Protein AF-A0A2N0R1B0-F1 (afdb_monomer_lite)

Sequence (173 aa):
MTTSQSSTPEKHILVKSVWSSRWQTMLAETFRELGYLPLRNLCISLGITSRKFCNAMGVLGAFFISSLLHEYYIIGMFNMITGEHLFFFMSHGLIMIVWELVFTSEREDKMKKPEKEGYDFRKHAAVFLKWLLMLAIYMLILPAFTEPLMRRIDLWIIPSLFTDVGNIYKNLV

pLDDT: mean 75.09, std 15.2, range [34.69, 93.31]

Secondary structure (DSSP, 8-state):
---------HHHHHHHHIIIIIHHHHHHHHHIIIIIHHHHHHHHHTT---HHHHHHHHHHHHHHHHHHHHHHHHHHHHS----HHHHHHHHHHHHHHHHHHHHHHHHHHHHTSPPPSS--HHHHHHHHHHHHHHHHHHHHHHHHHHHHHHTTTTTT----TT--HHHHHHT--

Foldseek 3Di:
DDDDPPPDDDPVCPPCCCVPPPVVVVLVVVLLVQFQVVQLVVCVVVVNPDPLVSNLSSLLRSLQVVLVVVQVVLCVQPVDRDCLSVVLSNVVSVVVSVVCVVVVVVVVVVVVDPDDPDDDPVVVVVVVVVVVVVVVVVVVSVCSSCVSVVVPVVSVPPCDVPNPVVVVVVVVD

Organism: NCBI:txid588596

Radius of gyration: 24.32 Å; chains: 1; bounding box: 73×48×64 Å

Structure (mmCIF, N/CA/C/O backbone):
data_AF-A0A2N0R1B0-F1
#
_entry.id   AF-A0A2N0R1B0-F1
#
loop_
_atom_site.group_PDB
_atom_site.id
_atom_site.type_symbol
_atom_site.label_atom_id
_atom_site.label_alt_id
_atom_site.label_comp_id
_atom_site.label_asym_id
_atom_site.label_entity_id
_atom_site.label_seq_id
_atom_site.pdbx_PDB_ins_code
_atom_site.Cartn_x
_atom_site.Cartn_y
_atom_site.Cartn_z
_atom_site.occupancy
_atom_site.B_iso_or_equiv
_atom_site.auth_seq_id
_atom_site.auth_comp_id
_atom_site.auth_asym_id
_atom_site.auth_atom_id
_atom_site.pdbx_PDB_model_num
ATOM 1 N N . MET A 1 1 ? 49.603 -20.157 28.770 1.00 34.97 1 MET A N 1
ATOM 2 C CA . MET A 1 1 ? 48.390 -20.898 29.187 1.00 34.97 1 MET A CA 1
ATOM 3 C C . MET A 1 1 ? 47.425 -19.866 29.744 1.00 34.97 1 MET A C 1
ATOM 5 O O . MET A 1 1 ? 47.828 -19.181 30.664 1.00 34.97 1 MET A O 1
ATOM 9 N N . THR A 1 2 ? 46.236 -19.584 29.225 1.00 34.69 2 THR A N 1
ATOM 10 C CA . THR A 1 2 ? 45.412 -20.180 28.165 1.00 34.69 2 THR A CA 1
ATOM 11 C C . THR A 1 2 ? 44.385 -19.112 27.769 1.00 34.69 2 THR A C 1
ATOM 13 O O . THR A 1 2 ? 43.749 -18.522 28.633 1.00 34.69 2 THR A O 1
ATOM 16 N N . THR A 1 3 ? 44.300 -18.851 26.466 1.00 41.44 3 THR A N 1
ATOM 17 C CA . THR A 1 3 ? 43.136 -18.410 25.675 1.00 41.44 3 THR A CA 1
ATOM 18 C C . THR A 1 3 ? 41.853 -18.002 26.421 1.00 41.44 3 THR A C 1
ATOM 20 O O . THR A 1 3 ? 41.137 -18.868 26.921 1.00 41.44 3 THR A O 1
ATOM 23 N N . SER A 1 4 ? 41.460 -16.726 26.327 1.00 35.66 4 SER A N 1
ATOM 24 C CA . SER A 1 4 ? 40.036 -16.372 26.280 1.00 35.66 4 SER A CA 1
ATOM 25 C C . SER A 1 4 ? 39.628 -16.211 24.814 1.00 35.66 4 SER A C 1
ATOM 27 O O . SER A 1 4 ? 40.018 -15.281 24.110 1.00 35.66 4 SER A O 1
ATOM 29 N N . GLN A 1 5 ? 38.886 -17.201 24.321 1.00 47.25 5 GLN A N 1
ATOM 30 C CA . GLN A 1 5 ? 38.135 -17.091 23.079 1.00 47.25 5 GLN A CA 1
ATOM 31 C C . GLN A 1 5 ? 37.063 -16.011 23.271 1.00 47.25 5 GLN A C 1
ATOM 33 O O . GLN A 1 5 ? 36.065 -16.232 23.950 1.00 47.25 5 GLN A O 1
ATOM 38 N N . SER A 1 6 ? 37.269 -14.838 22.676 1.00 35.22 6 SER A N 1
ATOM 39 C CA . SER A 1 6 ? 36.197 -13.874 22.433 1.00 35.22 6 SER A CA 1
ATOM 40 C C . SER A 1 6 ? 35.523 -14.272 21.122 1.00 35.22 6 SER A C 1
ATOM 42 O O . SER A 1 6 ? 35.964 -13.935 20.023 1.00 35.22 6 SER A O 1
ATOM 44 N N . SER A 1 7 ? 34.497 -15.110 21.250 1.00 45.94 7 SER A N 1
ATOM 45 C CA . SER A 1 7 ? 33.619 -15.523 20.162 1.00 45.94 7 SER A CA 1
ATOM 46 C C . SER A 1 7 ? 32.763 -14.335 19.717 1.00 45.94 7 SER A C 1
ATOM 48 O O . SER A 1 7 ? 31.812 -13.963 20.396 1.00 45.94 7 SER A O 1
ATOM 50 N N . THR A 1 8 ? 33.125 -13.757 18.575 1.00 51.91 8 THR A N 1
ATOM 51 C CA . THR A 1 8 ? 32.407 -12.756 17.764 1.00 51.91 8 THR A CA 1
ATOM 52 C C . THR A 1 8 ? 30.879 -12.629 17.981 1.00 51.91 8 THR A C 1
ATOM 54 O O . THR A 1 8 ? 30.128 -13.459 17.461 1.00 51.91 8 THR A O 1
ATOM 57 N N . PRO A 1 9 ? 30.426 -11.515 18.612 1.00 49.47 9 PRO A N 1
ATOM 58 C CA . PRO A 1 9 ? 29.058 -11.006 18.697 1.00 49.47 9 PRO A CA 1
ATOM 59 C C . PRO A 1 9 ? 28.236 -10.748 17.450 1.00 49.47 9 PRO A C 1
ATOM 61 O O . PRO A 1 9 ? 27.017 -10.885 17.400 1.00 49.47 9 PRO A O 1
ATOM 64 N N . GLU A 1 10 ? 28.921 -10.121 16.496 1.00 52.28 10 GLU A N 1
ATOM 65 C CA . GLU A 1 10 ? 28.309 -8.974 15.816 1.00 52.28 10 GLU A CA 1
ATOM 66 C C . GLU A 1 10 ? 27.512 -9.362 14.572 1.00 52.28 10 GLU A C 1
ATOM 68 O O . GLU A 1 10 ? 26.546 -8.696 14.201 1.00 52.28 10 GLU A O 1
ATOM 73 N N . LYS A 1 11 ? 27.858 -10.489 13.944 1.00 48.16 11 LYS A N 1
ATOM 74 C CA . LYS A 1 11 ? 27.264 -10.880 12.659 1.00 48.16 11 LYS A CA 1
ATOM 75 C C . LYS A 1 11 ? 25.831 -11.408 12.787 1.00 48.16 11 LYS A C 1
ATOM 77 O O . LYS A 1 11 ? 25.029 -11.212 11.878 1.00 48.16 11 LYS A O 1
ATOM 82 N N . HIS A 1 12 ? 25.474 -12.023 13.917 1.00 46.38 12 HIS A N 1
ATOM 83 C CA . HIS A 1 12 ? 24.136 -12.600 14.112 1.00 46.38 12 HIS A CA 1
ATOM 84 C C . HIS A 1 12 ? 23.067 -11.568 14.502 1.00 46.38 12 HIS A C 1
ATOM 86 O O . HIS A 1 12 ? 21.881 -11.793 14.250 1.00 46.38 12 HIS A O 1
ATOM 92 N N . ILE A 1 13 ? 23.470 -10.426 15.067 1.00 56.56 13 ILE A N 1
ATOM 93 C CA . ILE A 1 13 ? 22.554 -9.371 15.524 1.00 56.56 13 ILE A CA 1
ATOM 94 C C . ILE A 1 13 ? 22.094 -8.502 14.341 1.00 56.56 13 ILE A C 1
ATOM 96 O O . ILE A 1 13 ? 20.942 -8.066 14.299 1.00 56.56 13 ILE A O 1
ATOM 100 N N . LEU A 1 14 ? 22.946 -8.303 13.330 1.00 58.94 14 LEU A N 1
ATOM 101 C CA . LEU A 1 14 ? 22.656 -7.396 12.217 1.00 58.94 14 LEU A CA 1
ATOM 102 C C . LEU A 1 14 ? 21.601 -7.954 11.248 1.00 58.94 14 LEU A C 1
ATOM 104 O O . LEU A 1 14 ? 20.640 -7.272 10.916 1.00 58.94 14 LEU A O 1
ATOM 108 N N . VAL A 1 15 ? 21.737 -9.215 10.827 1.00 52.94 15 VAL A N 1
ATOM 109 C CA . VAL A 1 15 ? 20.850 -9.797 9.803 1.00 52.94 15 VAL A CA 1
ATOM 110 C C . VAL A 1 15 ? 19.430 -9.949 10.350 1.00 52.94 15 VAL A C 1
ATOM 112 O O . VAL A 1 15 ? 18.477 -9.462 9.747 1.00 52.94 15 VAL A O 1
ATOM 115 N N . LYS A 1 16 ? 19.265 -10.538 11.541 1.00 52.66 16 LYS A N 1
ATOM 116 C CA . LYS A 1 16 ? 17.930 -10.687 12.142 1.00 52.66 16 LYS A CA 1
ATOM 117 C C . LYS A 1 16 ? 17.269 -9.339 12.431 1.00 52.66 16 LYS A C 1
ATOM 119 O O . LYS A 1 16 ? 16.076 -9.206 12.169 1.00 52.66 16 LYS A O 1
ATOM 124 N N . SER A 1 17 ? 18.003 -8.338 12.923 1.00 56.84 17 SER A N 1
ATOM 125 C CA . SER A 1 17 ? 17.426 -7.014 13.211 1.00 56.84 17 SER A CA 1
ATOM 126 C C . SER A 1 17 ? 17.043 -6.240 11.945 1.00 56.84 17 SER A C 1
ATOM 128 O O . SER A 1 17 ? 15.988 -5.605 11.915 1.00 56.84 17 SER A O 1
ATOM 130 N N . VAL A 1 18 ? 17.837 -6.340 10.876 1.00 58.44 18 VAL A N 1
ATOM 131 C CA . VAL A 1 18 ? 17.539 -5.698 9.588 1.00 58.44 18 VAL A CA 1
ATOM 132 C C . VAL A 1 18 ? 16.319 -6.337 8.923 1.00 58.44 18 VAL A C 1
ATOM 134 O O . VAL A 1 18 ? 15.374 -5.624 8.585 1.00 58.44 18 VAL A O 1
ATOM 137 N N . TRP A 1 19 ? 16.289 -7.667 8.799 1.00 48.56 19 TRP A N 1
ATOM 138 C CA . TRP A 1 19 ? 15.227 -8.377 8.077 1.00 48.56 19 TRP A CA 1
ATOM 139 C C . TRP A 1 19 ? 13.888 -8.432 8.823 1.00 48.56 19 TRP A C 1
ATOM 141 O O . TRP A 1 19 ? 12.845 -8.428 8.175 1.00 48.56 19 TRP A O 1
ATOM 151 N N . SER A 1 20 ? 13.885 -8.455 10.162 1.00 53.19 20 SER A N 1
ATOM 152 C CA . SER A 1 20 ? 12.633 -8.544 10.938 1.00 53.19 20 SER A CA 1
ATOM 153 C C . SER A 1 20 ? 12.052 -7.191 11.353 1.00 53.19 20 SER A C 1
ATOM 155 O O . SER A 1 20 ? 10.837 -7.029 11.332 1.00 53.19 20 SER A O 1
ATOM 157 N N . SER A 1 21 ? 12.888 -6.214 11.726 1.00 56.19 21 SER A N 1
ATOM 158 C CA . SER A 1 21 ? 12.423 -4.964 12.347 1.00 56.19 21 SER A CA 1
ATOM 159 C C . SER A 1 21 ? 12.525 -3.746 11.432 1.00 56.19 21 SER A C 1
ATOM 161 O O . SER A 1 21 ? 11.794 -2.781 11.651 1.00 56.19 21 SER A O 1
ATOM 163 N N . ARG A 1 22 ? 13.414 -3.752 10.430 1.00 59.75 22 ARG A N 1
ATOM 164 C CA . ARG A 1 22 ? 13.716 -2.550 9.631 1.00 59.75 22 ARG A CA 1
ATOM 165 C C . ARG A 1 22 ? 13.304 -2.651 8.168 1.00 59.75 22 ARG A C 1
ATOM 167 O O . ARG A 1 22 ? 12.849 -1.652 7.630 1.00 59.75 22 ARG A O 1
ATOM 174 N N . TRP A 1 23 ? 13.403 -3.825 7.543 1.00 52.62 23 TRP A N 1
ATOM 175 C CA . TRP A 1 23 ? 13.093 -4.013 6.119 1.00 52.62 23 TRP A CA 1
ATOM 176 C C . TRP A 1 23 ? 11.646 -3.638 5.772 1.00 52.62 23 TRP A C 1
ATOM 178 O O . TRP A 1 23 ? 11.403 -2.789 4.919 1.00 52.62 23 TRP A O 1
ATOM 188 N N . GLN A 1 24 ? 10.678 -4.205 6.495 1.00 66.00 24 GLN A N 1
ATOM 189 C CA . GLN A 1 24 ? 9.260 -3.895 6.281 1.00 66.00 24 GLN A CA 1
ATOM 190 C C . GLN A 1 24 ? 8.882 -2.505 6.816 1.00 66.00 24 GLN A C 1
ATOM 192 O O . GLN A 1 24 ? 8.026 -1.835 6.246 1.00 66.00 24 GLN A O 1
ATOM 197 N N . THR A 1 25 ? 9.555 -2.033 7.869 1.00 71.94 25 THR A N 1
ATOM 198 C CA . THR A 1 25 ? 9.300 -0.711 8.464 1.00 71.94 25 THR A CA 1
ATOM 199 C C . THR A 1 25 ? 9.755 0.424 7.553 1.00 71.94 25 THR A C 1
ATOM 201 O O . THR A 1 25 ? 9.037 1.405 7.413 1.00 71.94 25 THR A O 1
ATOM 204 N N . MET A 1 26 ? 10.897 0.279 6.874 1.00 77.00 26 MET A N 1
ATOM 205 C CA . MET A 1 26 ? 11.378 1.263 5.900 1.00 77.00 26 MET A CA 1
ATOM 206 C C . MET A 1 26 ? 10.349 1.482 4.782 1.00 77.00 26 MET A C 1
ATOM 208 O O . MET A 1 26 ? 10.033 2.624 4.444 1.00 77.00 26 MET A O 1
ATOM 212 N N . LEU A 1 27 ? 9.791 0.398 4.234 1.00 78.31 27 LEU A N 1
ATOM 213 C CA . LEU A 1 27 ? 8.748 0.478 3.210 1.00 78.31 27 LEU A CA 1
ATOM 214 C C . LEU A 1 27 ? 7.437 1.030 3.782 1.00 78.31 27 LEU A C 1
ATOM 216 O O . LEU A 1 27 ? 6.822 1.896 3.166 1.00 78.31 27 LEU A O 1
ATOM 220 N N . ALA A 1 28 ? 7.037 0.596 4.979 1.00 80.62 28 ALA A N 1
ATOM 221 C CA . ALA A 1 28 ? 5.827 1.080 5.637 1.00 80.62 28 ALA A CA 1
ATOM 222 C C . ALA A 1 28 ? 5.869 2.592 5.914 1.00 80.62 28 ALA A C 1
ATOM 224 O O . ALA A 1 28 ? 4.895 3.295 5.652 1.00 80.62 28 ALA A O 1
ATOM 225 N N . GLU A 1 29 ? 6.998 3.110 6.397 1.00 85.50 29 GLU A N 1
ATOM 226 C CA . GLU A 1 29 ? 7.200 4.538 6.653 1.00 85.50 29 GLU A CA 1
ATOM 227 C C . GLU A 1 29 ? 7.205 5.339 5.345 1.00 85.50 29 GLU A C 1
ATOM 229 O O . GLU A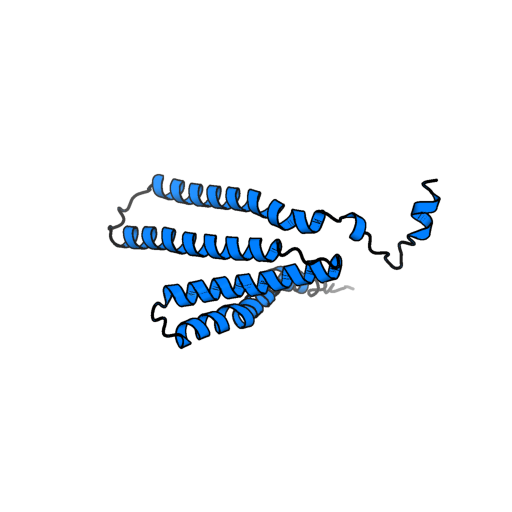 1 29 ? 6.546 6.372 5.241 1.00 85.50 29 GLU A O 1
ATOM 234 N N . THR A 1 30 ? 7.857 4.807 4.308 1.00 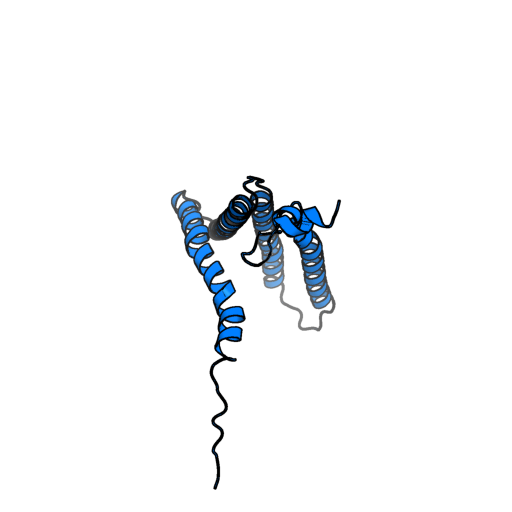86.12 30 THR A N 1
ATOM 235 C CA . THR A 1 30 ? 7.868 5.409 2.968 1.00 86.12 30 THR A CA 1
ATOM 236 C C . THR A 1 30 ? 6.456 5.499 2.385 1.00 86.12 30 THR A C 1
ATOM 238 O O . THR A 1 30 ? 6.044 6.561 1.923 1.00 86.12 30 THR A O 1
ATOM 241 N N . PHE A 1 31 ? 5.667 4.423 2.448 1.00 88.31 31 PHE A N 1
ATOM 242 C CA . PHE A 1 31 ? 4.277 4.436 1.979 1.00 88.31 31 PHE A CA 1
ATOM 243 C C . PHE A 1 31 ? 3.374 5.320 2.846 1.00 88.31 31 PHE A C 1
ATOM 245 O O . PHE A 1 31 ? 2.417 5.911 2.337 1.00 88.31 31 PHE A O 1
ATOM 252 N N . ARG A 1 32 ? 3.684 5.467 4.140 1.00 88.19 32 ARG A N 1
ATOM 253 C CA . ARG A 1 32 ? 2.980 6.394 5.030 1.00 88.19 32 ARG A CA 1
ATOM 254 C C . ARG A 1 32 ? 3.198 7.847 4.602 1.00 88.19 32 ARG A C 1
ATOM 256 O O . ARG A 1 32 ? 2.232 8.600 4.495 1.00 88.19 32 ARG A O 1
ATOM 263 N N . GLU A 1 33 ? 4.443 8.234 4.361 1.00 90.44 33 GLU A N 1
ATOM 264 C CA . GLU A 1 33 ? 4.805 9.604 3.983 1.00 90.44 33 GLU A CA 1
ATOM 265 C C . GLU A 1 33 ? 4.383 9.942 2.545 1.00 90.44 33 GLU A C 1
ATOM 267 O O . GLU A 1 33 ? 3.821 11.007 2.308 1.00 90.44 33 GLU A O 1
ATOM 272 N N . LEU A 1 34 ? 4.578 9.026 1.590 1.00 90.06 34 LEU A N 1
ATOM 273 C CA . LEU A 1 34 ? 4.295 9.274 0.168 1.00 90.06 34 LEU A CA 1
ATOM 274 C C . LEU A 1 34 ? 2.847 9.003 -0.244 1.00 90.06 34 LEU A C 1
ATOM 276 O O . LEU A 1 34 ? 2.363 9.601 -1.200 1.00 90.06 34 LEU A O 1
ATOM 280 N N . GLY A 1 35 ? 2.164 8.073 0.423 1.00 90.19 35 GLY A N 1
ATOM 281 C CA . GLY A 1 35 ? 0.816 7.645 0.048 1.00 90.19 35 GLY A CA 1
ATOM 282 C C . GLY A 1 35 ? -0.232 8.088 1.056 1.00 90.19 35 GLY A C 1
ATOM 283 O O . GLY A 1 35 ? -1.175 8.805 0.715 1.00 90.19 35 GLY A O 1
ATOM 284 N N . TYR A 1 36 ? -0.057 7.684 2.316 1.00 91.12 36 TYR A N 1
ATOM 285 C CA . TYR A 1 36 ? -1.083 7.868 3.343 1.00 91.12 36 TYR A CA 1
ATOM 286 C C . TYR A 1 36 ? -1.330 9.332 3.696 1.00 91.12 36 TYR A C 1
ATOM 288 O O . TYR A 1 36 ? -2.466 9.805 3.629 1.00 91.12 36 TYR A O 1
ATOM 296 N N . LEU A 1 37 ? -0.283 10.057 4.086 1.00 91.31 37 LEU A N 1
ATOM 297 C CA . LEU A 1 37 ? -0.398 11.451 4.502 1.00 91.31 37 LEU A CA 1
ATOM 298 C C . LEU A 1 37 ? -0.921 12.383 3.401 1.00 91.31 37 LEU A C 1
ATOM 300 O O . LEU A 1 37 ? -1.876 13.111 3.686 1.00 91.31 37 LEU A O 1
ATOM 304 N N . PRO A 1 38 ? -0.378 12.385 2.169 1.00 90.88 38 PRO A N 1
ATOM 305 C CA . PRO A 1 38 ? -0.835 13.312 1.141 1.00 90.88 38 PRO A CA 1
ATOM 306 C C . PRO A 1 38 ? -2.285 13.053 0.749 1.00 90.88 38 PRO A C 1
ATOM 308 O O . PRO A 1 38 ? -3.064 14.002 0.680 1.00 90.88 38 PRO A O 1
ATOM 311 N N . LEU A 1 39 ? -2.692 11.790 0.577 1.00 88.81 39 LEU A N 1
ATOM 312 C CA . LEU A 1 39 ? -4.060 11.485 0.157 1.00 88.81 39 LEU A CA 1
ATOM 313 C C . LEU A 1 39 ? -5.077 11.763 1.273 1.00 88.81 39 LEU A C 1
ATOM 315 O O . LEU A 1 39 ? -6.157 12.300 1.020 1.00 88.81 39 LEU A O 1
ATOM 319 N N . ARG A 1 40 ? -4.705 11.501 2.531 1.00 89.81 40 ARG A N 1
ATOM 320 C CA . ARG A 1 40 ? -5.506 11.881 3.701 1.00 89.81 40 ARG A CA 1
ATOM 321 C C . ARG A 1 40 ? -5.644 13.399 3.834 1.00 89.81 40 ARG A C 1
ATOM 323 O O . ARG A 1 40 ? -6.746 13.886 4.080 1.00 89.81 40 ARG A O 1
ATOM 330 N N . ASN A 1 41 ? -4.551 14.144 3.683 1.00 90.88 41 ASN A N 1
ATOM 331 C CA . ASN A 1 41 ? -4.556 15.603 3.794 1.00 90.88 41 ASN A CA 1
ATOM 332 C C . ASN A 1 41 ? -5.331 16.251 2.642 1.00 90.88 41 ASN A C 1
ATOM 334 O O . ASN A 1 41 ? -6.054 17.217 2.873 1.00 90.88 41 ASN A O 1
ATOM 338 N N . LEU A 1 42 ? -5.259 15.681 1.436 1.00 89.81 42 LEU A N 1
ATOM 339 C CA . LEU A 1 42 ? -6.080 16.093 0.301 1.00 89.81 42 LEU A CA 1
ATOM 340 C C . LEU A 1 42 ? -7.574 15.920 0.605 1.00 89.81 42 LEU A C 1
ATOM 342 O O . LEU A 1 42 ? -8.344 16.850 0.391 1.00 89.81 42 LEU A O 1
ATOM 346 N N . CYS A 1 43 ? -7.983 14.779 1.170 1.00 87.88 43 CYS A N 1
ATOM 347 C CA . CYS A 1 43 ? -9.381 14.547 1.557 1.00 87.88 43 CYS A CA 1
ATOM 348 C C . CYS A 1 43 ? -9.876 15.563 2.596 1.00 87.88 43 CYS A C 1
ATOM 350 O O . CYS A 1 43 ? -10.999 16.053 2.499 1.00 87.88 43 CYS A O 1
ATOM 352 N N . ILE A 1 44 ? -9.029 15.906 3.571 1.00 87.81 44 ILE A N 1
ATOM 353 C CA . ILE A 1 44 ? -9.341 16.931 4.577 1.00 87.81 44 ILE A CA 1
ATOM 354 C C . ILE A 1 44 ? -9.460 18.313 3.918 1.00 87.81 44 ILE A C 1
ATOM 356 O O . ILE A 1 44 ? -10.407 19.042 4.199 1.00 87.81 44 ILE A O 1
ATOM 360 N N . SER A 1 45 ? -8.535 18.655 3.016 1.00 88.12 45 SER A N 1
ATOM 361 C CA . SER A 1 45 ? -8.529 19.924 2.274 1.00 88.12 45 SER A CA 1
ATOM 362 C C . SER A 1 45 ? -9.760 20.084 1.370 1.00 88.12 45 SER A C 1
ATOM 364 O O . SER A 1 45 ? -10.324 21.168 1.270 1.00 88.12 45 SER A O 1
ATOM 366 N N . LEU A 1 46 ? -10.245 18.984 0.784 1.00 88.06 46 LEU A N 1
ATOM 367 C CA . LEU A 1 46 ? -11.477 18.926 -0.014 1.00 88.06 46 LEU A CA 1
ATOM 368 C C . LEU A 1 46 ? -12.766 19.044 0.823 1.00 88.06 46 LEU A C 1
ATOM 370 O O . LEU A 1 46 ? -13.863 18.952 0.277 1.00 88.06 46 LEU A O 1
ATOM 374 N N . GLY A 1 47 ? -12.659 19.242 2.141 1.00 85.62 47 GLY A N 1
ATOM 375 C CA . GLY A 1 47 ? -13.801 19.461 3.028 1.00 85.62 47 GLY A CA 1
ATOM 376 C C . GLY A 1 47 ? -14.468 18.182 3.538 1.00 85.62 47 GLY A C 1
ATOM 377 O O . GLY A 1 47 ? -15.543 18.252 4.134 1.00 85.62 47 GLY A O 1
ATOM 378 N N . ILE A 1 48 ? -13.855 17.006 3.358 1.00 85.88 48 ILE A N 1
ATOM 379 C CA . ILE A 1 48 ? -14.427 15.750 3.853 1.00 85.88 48 ILE A CA 1
ATOM 380 C C . ILE A 1 48 ? -14.249 15.663 5.372 1.00 85.88 48 ILE A C 1
ATOM 382 O O . ILE A 1 48 ? -13.150 15.474 5.892 1.00 85.88 48 ILE A O 1
ATOM 386 N N . THR A 1 49 ? -15.359 15.766 6.104 1.00 78.50 49 THR A N 1
ATOM 387 C CA . THR A 1 49 ? -15.359 15.807 7.579 1.00 78.50 49 THR A CA 1
ATOM 388 C C . THR A 1 49 ? -15.248 14.418 8.228 1.00 78.50 49 THR A C 1
ATOM 390 O O . THR A 1 49 ? -14.954 14.296 9.418 1.00 78.50 49 THR A O 1
ATOM 393 N N . SER A 1 50 ? -15.461 13.336 7.470 1.00 84.56 50 SER A N 1
ATOM 394 C CA . SER A 1 50 ? -15.417 11.971 8.009 1.00 84.56 50 SER A CA 1
ATOM 395 C C . SER A 1 50 ? -13.980 11.491 8.223 1.00 84.56 50 SER A C 1
ATOM 397 O O . SER A 1 50 ? -13.288 11.086 7.290 1.00 84.56 50 SER A O 1
ATOM 399 N N . ARG A 1 51 ? -13.542 11.453 9.487 1.00 83.31 51 ARG A N 1
ATOM 400 C CA . ARG A 1 51 ? -12.206 10.959 9.868 1.00 83.31 51 ARG A CA 1
ATOM 401 C C . ARG A 1 51 ? -11.966 9.505 9.446 1.00 83.31 51 ARG A C 1
ATOM 403 O O . ARG A 1 51 ? -10.860 9.179 9.025 1.00 83.31 51 ARG A O 1
ATOM 410 N N . LYS A 1 52 ? -12.997 8.652 9.544 1.00 83.88 52 LYS A N 1
ATOM 411 C CA . LYS A 1 52 ? -12.944 7.241 9.117 1.00 83.88 52 LYS A CA 1
ATOM 412 C C . LYS A 1 52 ? -12.659 7.153 7.612 1.00 83.88 52 LYS A C 1
ATOM 414 O O . LYS A 1 52 ? -11.757 6.431 7.204 1.00 83.88 52 LYS A O 1
ATOM 419 N N . PHE A 1 53 ? -13.354 7.961 6.811 1.00 85.12 53 PHE A N 1
ATOM 420 C CA . PHE A 1 53 ? -13.146 8.013 5.365 1.00 85.12 53 PHE A CA 1
ATOM 421 C C . PHE A 1 53 ? -11.758 8.550 4.992 1.00 85.12 53 PHE A C 1
ATOM 423 O O . PHE A 1 53 ? -11.064 7.932 4.195 1.00 85.12 53 PHE A O 1
ATOM 430 N N . CYS A 1 54 ? -11.303 9.648 5.604 1.00 86.69 54 CYS A N 1
ATOM 431 C CA . CYS A 1 54 ? -9.981 10.210 5.304 1.00 86.69 54 CYS A CA 1
ATOM 432 C C . CYS A 1 54 ? -8.837 9.241 5.651 1.00 86.69 54 CYS A C 1
ATOM 434 O O . CYS A 1 54 ? -7.835 9.195 4.940 1.00 86.69 54 CYS A O 1
ATOM 436 N N . ASN A 1 55 ? -8.980 8.453 6.721 1.00 88.06 55 ASN A N 1
ATOM 437 C CA . ASN A 1 55 ? -8.010 7.412 7.058 1.00 88.06 55 ASN A CA 1
ATOM 438 C C . ASN A 1 55 ? -8.053 6.250 6.050 1.00 88.06 55 ASN A C 1
ATOM 440 O O . ASN A 1 55 ? -6.995 5.821 5.597 1.00 88.06 55 ASN A O 1
ATOM 444 N N . ALA A 1 56 ? -9.244 5.791 5.647 1.00 88.06 56 ALA A N 1
ATOM 445 C CA . ALA A 1 56 ? -9.405 4.761 4.616 1.00 88.06 56 ALA A CA 1
ATOM 446 C C . ALA A 1 56 ? -8.797 5.196 3.271 1.00 88.06 56 ALA A C 1
ATOM 448 O O . ALA A 1 56 ? -8.064 4.438 2.640 1.00 88.06 56 ALA A O 1
ATOM 449 N N . MET A 1 57 ? -9.017 6.452 2.873 1.00 89.12 57 MET A N 1
ATOM 450 C CA . MET A 1 57 ? -8.379 7.040 1.696 1.00 89.12 57 MET A CA 1
ATOM 451 C C . MET A 1 57 ? -6.860 7.105 1.845 1.00 89.12 57 MET A C 1
ATOM 453 O O . MET A 1 57 ? -6.152 6.778 0.904 1.00 89.12 57 MET A O 1
ATOM 457 N N . GLY A 1 58 ? -6.332 7.444 3.024 1.00 89.25 58 GLY A N 1
ATOM 458 C CA . GLY A 1 58 ? -4.894 7.351 3.284 1.00 89.25 58 GLY A CA 1
ATOM 459 C C . GLY A 1 58 ? -4.352 5.931 3.071 1.00 89.25 58 GLY A C 1
ATOM 460 O O . GLY A 1 58 ? -3.332 5.745 2.410 1.00 89.25 58 GLY A O 1
ATOM 461 N N . VAL A 1 59 ? -5.044 4.905 3.576 1.00 89.56 59 VAL A N 1
ATOM 462 C CA . VAL A 1 59 ? -4.649 3.501 3.359 1.00 89.56 59 VAL A CA 1
ATOM 463 C C . VAL A 1 59 ? -4.643 3.166 1.867 1.00 89.56 59 VAL A C 1
ATOM 465 O O . VAL A 1 59 ? -3.668 2.601 1.374 1.00 89.56 59 VAL A O 1
ATOM 468 N N . LEU A 1 60 ? -5.670 3.591 1.125 1.00 91.75 60 LEU A N 1
ATOM 469 C CA . LEU A 1 60 ? -5.724 3.421 -0.327 1.00 91.75 60 LEU A CA 1
ATOM 470 C C . LEU A 1 60 ? -4.545 4.112 -1.035 1.00 91.75 60 LEU A C 1
ATOM 472 O O . LEU A 1 60 ? -3.978 3.555 -1.969 1.00 91.75 60 LEU A O 1
ATOM 476 N N . GLY A 1 61 ? -4.125 5.284 -0.553 1.00 91.81 61 GLY A N 1
ATOM 477 C CA . GLY A 1 61 ? -2.955 6.003 -1.063 1.00 91.81 61 GLY A CA 1
ATOM 478 C C . GLY A 1 61 ? -1.644 5.251 -0.843 1.00 91.81 61 GLY A C 1
ATOM 479 O O . GLY A 1 61 ? -0.799 5.210 -1.735 1.00 91.81 61 GLY A O 1
ATOM 480 N N . ALA A 1 62 ? -1.476 4.598 0.309 1.00 91.56 62 ALA A N 1
ATOM 481 C CA . ALA A 1 62 ? -0.319 3.738 0.561 1.00 91.56 62 ALA A CA 1
ATOM 482 C C . ALA A 1 62 ? -0.284 2.534 -0.401 1.00 91.56 62 ALA A C 1
ATOM 484 O O . ALA A 1 62 ? 0.766 2.235 -0.974 1.00 91.56 62 ALA A O 1
ATOM 485 N N . PHE A 1 63 ? -1.435 1.893 -0.638 1.00 90.94 63 PHE A N 1
ATOM 486 C CA . PHE A 1 63 ? -1.564 0.824 -1.636 1.00 90.94 63 PHE A CA 1
ATOM 487 C C . PHE A 1 63 ? -1.271 1.315 -3.055 1.00 90.94 63 PHE A C 1
ATOM 489 O O . PHE A 1 63 ? -0.574 0.631 -3.799 1.00 90.94 63 PHE A O 1
ATOM 496 N N . PHE A 1 64 ? -1.724 2.517 -3.409 1.00 93.12 64 PHE A N 1
ATOM 497 C CA . PHE A 1 64 ? -1.451 3.120 -4.709 1.00 93.12 64 PHE A CA 1
ATOM 498 C C . PHE A 1 64 ? 0.053 3.319 -4.946 1.00 93.12 64 PHE A C 1
ATOM 500 O O . PHE A 1 64 ? 0.574 2.848 -5.955 1.00 93.12 64 PHE A O 1
ATOM 507 N N . ILE A 1 65 ? 0.784 3.917 -3.998 1.00 93.31 65 ILE A N 1
ATOM 508 C CA . ILE A 1 65 ? 2.245 4.078 -4.119 1.00 93.31 65 ILE A CA 1
ATOM 509 C C . ILE A 1 65 ? 2.956 2.722 -4.192 1.00 93.31 65 ILE A C 1
ATOM 511 O O . ILE A 1 65 ? 3.847 2.539 -5.022 1.00 93.31 65 ILE A O 1
ATOM 515 N N . SER A 1 66 ? 2.543 1.753 -3.372 1.00 91.06 66 SER A N 1
ATOM 516 C CA . SER A 1 66 ? 3.091 0.393 -3.426 1.00 91.06 66 SER A CA 1
ATOM 517 C C . SER A 1 66 ? 2.876 -0.254 -4.798 1.00 91.06 66 SER A C 1
ATOM 519 O O . SER A 1 66 ? 3.774 -0.897 -5.339 1.00 91.06 66 SER A O 1
ATOM 521 N N . SER A 1 67 ? 1.712 -0.029 -5.400 1.00 91.62 67 SER A N 1
ATOM 522 C CA . SER A 1 67 ? 1.367 -0.570 -6.709 1.00 91.62 67 SER A CA 1
ATOM 523 C C . SER A 1 67 ? 2.176 0.054 -7.848 1.00 91.62 67 SER A C 1
ATOM 525 O O . SER A 1 67 ? 2.662 -0.672 -8.711 1.00 91.62 67 SER A O 1
ATOM 527 N N . LEU A 1 68 ? 2.416 1.371 -7.797 1.00 92.31 68 LEU A N 1
ATOM 528 C CA . LEU A 1 68 ? 3.280 2.066 -8.751 1.00 92.31 68 LEU A CA 1
ATOM 529 C C . LEU A 1 68 ? 4.719 1.558 -8.672 1.00 92.31 68 LEU A C 1
ATOM 531 O O . LEU A 1 68 ? 5.367 1.401 -9.701 1.00 92.31 68 LEU A O 1
ATOM 535 N N . LEU A 1 69 ? 5.210 1.264 -7.465 1.00 91.38 69 LEU A N 1
ATOM 536 C CA . LEU A 1 69 ? 6.534 0.676 -7.276 1.00 91.38 69 LEU A CA 1
ATOM 537 C C . LEU A 1 69 ? 6.637 -0.715 -7.925 1.00 91.38 69 LEU A C 1
ATOM 539 O O . LEU A 1 69 ? 7.635 -1.007 -8.580 1.00 91.38 69 LEU A O 1
ATOM 543 N N . HIS A 1 70 ? 5.615 -1.561 -7.768 1.00 87.94 70 HIS A N 1
ATOM 544 C CA . HIS A 1 70 ? 5.595 -2.892 -8.384 1.00 87.94 70 HIS A CA 1
ATOM 545 C C . HIS A 1 70 ? 5.467 -2.820 -9.907 1.00 87.94 70 HIS A C 1
ATOM 547 O O . HIS A 1 70 ? 6.159 -3.550 -10.610 1.00 87.94 70 HIS A O 1
ATOM 553 N N . GLU A 1 71 ? 4.650 -1.904 -10.426 1.00 88.88 71 GLU A N 1
ATOM 554 C CA . GLU A 1 71 ? 4.558 -1.670 -11.867 1.00 88.88 71 GLU A CA 1
ATOM 555 C C . GLU A 1 71 ? 5.894 -1.159 -12.430 1.00 88.88 71 GLU A C 1
ATOM 557 O O . GLU A 1 71 ? 6.371 -1.653 -13.446 1.00 88.88 71 GLU A O 1
ATOM 562 N N . TYR A 1 72 ? 6.560 -0.236 -11.729 1.00 89.31 72 TYR A N 1
ATOM 563 C CA . TYR A 1 72 ? 7.889 0.252 -12.102 1.00 89.31 72 TYR A CA 1
ATOM 564 C C . TYR A 1 72 ? 8.932 -0.873 -12.140 1.00 89.31 72 TYR A C 1
ATOM 566 O O . TYR A 1 72 ? 9.768 -0.911 -13.042 1.00 89.31 72 TYR A O 1
ATOM 574 N N . TYR A 1 73 ? 8.867 -1.816 -11.199 1.00 85.88 73 TYR A N 1
ATOM 575 C CA . TYR A 1 73 ? 9.747 -2.982 -11.183 1.00 85.88 73 TYR A CA 1
ATOM 576 C C . TYR A 1 73 ? 9.528 -3.892 -12.404 1.00 85.88 73 TYR A C 1
ATOM 578 O O . TYR A 1 73 ? 10.498 -4.290 -13.049 1.00 85.88 73 TYR A O 1
ATOM 586 N N . ILE A 1 74 ? 8.271 -4.154 -12.781 1.00 84.38 74 ILE A N 1
ATOM 587 C CA . ILE A 1 74 ? 7.923 -4.906 -14.000 1.00 84.38 74 ILE A CA 1
ATOM 588 C C . ILE A 1 74 ? 8.418 -4.197 -15.259 1.00 84.38 74 ILE A C 1
ATOM 590 O O . ILE A 1 74 ? 9.030 -4.836 -16.116 1.00 84.38 74 ILE A O 1
ATOM 594 N N . ILE A 1 75 ? 8.215 -2.881 -15.358 1.00 86.38 75 ILE A N 1
ATOM 595 C CA . ILE A 1 75 ? 8.715 -2.083 -16.483 1.00 86.38 75 ILE A CA 1
ATOM 596 C C . ILE A 1 75 ? 10.241 -2.182 -16.554 1.00 86.38 75 ILE A C 1
ATOM 598 O O . ILE A 1 75 ? 10.789 -2.418 -17.624 1.00 86.38 75 ILE A O 1
ATOM 602 N N . GLY A 1 76 ? 10.938 -2.057 -15.424 1.00 83.38 76 GLY A N 1
ATOM 603 C CA . GLY A 1 76 ? 12.397 -2.142 -15.382 1.00 83.38 76 GLY A CA 1
ATOM 604 C C . GLY A 1 76 ? 12.951 -3.505 -15.809 1.00 83.38 76 GLY A C 1
ATOM 605 O O . GLY A 1 76 ? 13.996 -3.560 -16.450 1.00 83.38 76 GLY A O 1
ATOM 606 N N . MET A 1 77 ? 12.260 -4.599 -15.479 1.00 79.31 77 MET A N 1
ATOM 607 C CA . MET A 1 77 ? 12.726 -5.955 -15.794 1.00 79.31 77 MET A CA 1
ATOM 608 C C . MET A 1 77 ? 12.314 -6.446 -17.180 1.00 79.31 77 MET A C 1
ATOM 610 O O . MET A 1 77 ? 13.099 -7.102 -17.857 1.00 79.31 77 MET A O 1
ATOM 614 N N . PHE A 1 78 ? 11.083 -6.158 -17.599 1.00 80.44 78 PHE A N 1
ATOM 615 C CA . PHE A 1 78 ? 10.503 -6.733 -18.812 1.00 80.44 78 PHE A CA 1
ATOM 616 C C . PHE A 1 78 ? 10.200 -5.697 -19.894 1.00 80.44 78 PHE A C 1
ATOM 618 O O . PHE A 1 78 ? 9.777 -6.076 -20.984 1.00 80.44 78 PHE A O 1
ATOM 625 N N . ASN A 1 79 ? 10.404 -4.406 -19.610 1.00 80.94 79 ASN A N 1
ATOM 626 C CA . ASN A 1 79 ? 10.093 -3.288 -20.501 1.00 80.94 79 ASN A CA 1
ATOM 627 C C . ASN A 1 79 ? 8.636 -3.307 -21.002 1.00 80.94 79 ASN A C 1
ATOM 629 O O . ASN A 1 79 ? 8.351 -3.009 -22.162 1.00 80.94 79 ASN A O 1
ATOM 633 N N . MET A 1 80 ? 7.708 -3.695 -20.122 1.00 76.88 80 MET A N 1
ATOM 634 C CA . MET A 1 80 ? 6.274 -3.771 -20.399 1.00 76.88 80 MET A CA 1
ATOM 635 C C . MET A 1 80 ? 5.485 -3.028 -19.327 1.00 76.88 80 MET A C 1
ATOM 637 O O . MET A 1 80 ? 5.801 -3.120 -18.145 1.00 76.88 80 MET A O 1
ATOM 641 N N . ILE A 1 81 ? 4.432 -2.333 -19.753 1.00 84.31 81 ILE A N 1
ATOM 642 C CA . ILE A 1 81 ? 3.429 -1.730 -18.872 1.00 84.31 81 ILE A CA 1
ATOM 643 C C . ILE A 1 81 ? 2.210 -2.650 -18.912 1.00 84.31 81 ILE A C 1
ATOM 645 O O . ILE A 1 81 ? 1.592 -2.807 -19.963 1.00 84.31 81 ILE A O 1
ATOM 649 N N . THR A 1 82 ? 1.888 -3.280 -17.787 1.00 83.56 82 THR A N 1
ATOM 650 C CA . THR A 1 82 ? 0.807 -4.274 -17.673 1.00 83.56 82 THR A CA 1
ATOM 651 C C . THR A 1 82 ? -0.406 -3.714 -16.937 1.00 83.56 82 THR A C 1
ATOM 653 O O . THR A 1 82 ? -1.543 -4.026 -17.280 1.00 83.56 82 THR A O 1
ATOM 656 N N . GLY A 1 83 ? -0.179 -2.875 -15.925 1.00 87.12 83 GLY A N 1
ATOM 657 C CA . GLY A 1 83 ? -1.201 -2.389 -15.002 1.00 87.12 83 GLY A CA 1
ATOM 658 C C . GLY A 1 83 ? -1.792 -3.478 -14.098 1.00 87.12 83 GLY A C 1
ATOM 659 O O . GLY A 1 83 ? -2.685 -3.184 -13.301 1.00 87.12 83 GLY A O 1
ATOM 660 N N . GLU A 1 84 ? -1.318 -4.724 -14.194 1.00 88.00 84 GLU A N 1
ATOM 661 C CA . GLU A 1 84 ? -1.866 -5.871 -13.465 1.00 88.00 84 GLU A CA 1
ATOM 662 C C . GLU A 1 84 ? -1.612 -5.713 -11.955 1.00 88.00 84 GLU A C 1
ATOM 664 O O . GLU A 1 84 ? -2.520 -5.920 -11.145 1.00 88.00 84 GLU A O 1
ATOM 669 N N . HIS A 1 85 ? -0.428 -5.228 -11.557 1.00 88.00 85 HIS A N 1
ATOM 670 C CA . HIS A 1 85 ? -0.123 -4.944 -10.151 1.00 88.00 85 HIS A CA 1
ATOM 671 C C . HIS A 1 85 ? -0.864 -3.716 -9.618 1.00 88.00 85 HIS A C 1
ATOM 673 O O . HIS A 1 85 ? -1.308 -3.726 -8.467 1.00 88.00 85 HIS A O 1
ATOM 679 N N . LEU A 1 86 ? -1.056 -2.684 -10.446 1.00 90.44 86 LEU A N 1
ATOM 680 C CA . LEU A 1 86 ? -1.898 -1.535 -10.102 1.00 90.44 86 LEU A CA 1
ATOM 681 C C . LEU A 1 86 ? -3.320 -1.989 -9.751 1.00 90.44 86 LEU A C 1
ATOM 683 O O . LEU A 1 86 ? -3.823 -1.690 -8.666 1.00 90.44 86 LEU A O 1
ATOM 687 N N . PHE A 1 87 ? -3.948 -2.763 -10.637 1.00 90.00 87 PHE A N 1
ATOM 688 C CA . PHE A 1 87 ? -5.294 -3.289 -10.418 1.00 90.00 87 PHE A CA 1
ATOM 689 C C . PHE A 1 87 ? -5.365 -4.198 -9.187 1.00 90.00 87 PHE A C 1
ATOM 691 O O . PHE A 1 87 ? -6.286 -4.078 -8.372 1.00 90.00 87 PHE A O 1
ATOM 698 N N . PHE A 1 88 ? -4.370 -5.070 -9.025 1.00 89.06 88 PHE A N 1
ATOM 699 C CA . PHE A 1 88 ? -4.256 -5.962 -7.883 1.00 89.06 88 PHE A CA 1
ATOM 700 C C . PHE A 1 88 ? -4.254 -5.176 -6.567 1.00 89.06 88 PHE A C 1
ATOM 702 O O . PHE A 1 88 ? -5.174 -5.332 -5.764 1.00 89.06 88 PHE A O 1
ATOM 709 N N . PHE A 1 89 ? -3.289 -4.284 -6.341 1.00 89.38 89 PHE A N 1
ATOM 710 C CA . PHE A 1 89 ? -3.158 -3.588 -5.056 1.00 89.38 89 PHE A CA 1
ATOM 711 C C . PHE A 1 89 ? -4.334 -2.651 -4.759 1.00 89.38 89 PHE A C 1
ATOM 713 O O . PHE A 1 89 ? -4.753 -2.553 -3.606 1.00 89.38 89 PHE A O 1
ATOM 720 N N . MET A 1 90 ? -4.918 -2.013 -5.778 1.00 92.25 90 MET A N 1
ATOM 721 C CA . MET A 1 90 ? -6.102 -1.167 -5.595 1.00 92.25 90 MET A CA 1
ATOM 722 C C . MET A 1 90 ? -7.336 -1.982 -5.195 1.00 92.25 90 MET A C 1
ATOM 724 O O . MET A 1 90 ? -8.060 -1.591 -4.276 1.00 92.25 90 MET A O 1
ATOM 728 N N . SER A 1 91 ? -7.541 -3.148 -5.815 1.00 89.31 91 SER A N 1
ATOM 729 C CA . SER A 1 91 ? -8.614 -4.076 -5.435 1.00 89.31 91 SER A CA 1
ATOM 730 C C . SER A 1 91 ? -8.434 -4.576 -3.999 1.00 89.31 91 SER A C 1
ATOM 732 O O . SER A 1 91 ? -9.394 -4.624 -3.232 1.00 89.31 91 SER A O 1
ATOM 734 N N . HIS A 1 92 ? -7.194 -4.868 -3.594 1.00 85.69 92 HIS A N 1
ATOM 735 C CA . HIS A 1 92 ? -6.869 -5.268 -2.223 1.00 85.69 92 HIS A CA 1
ATOM 736 C C . HIS A 1 92 ? -7.126 -4.158 -1.209 1.00 85.69 92 HIS A C 1
ATOM 738 O O . HIS A 1 92 ? -7.736 -4.410 -0.171 1.00 85.69 92 HIS A O 1
ATOM 744 N N . GLY A 1 93 ? -6.716 -2.926 -1.517 1.00 87.06 93 GLY A N 1
ATOM 745 C CA . GLY A 1 93 ? -7.008 -1.764 -0.683 1.00 87.06 93 GLY A CA 1
ATOM 746 C C . GLY A 1 93 ? -8.512 -1.587 -0.466 1.00 87.06 93 GLY A C 1
ATOM 747 O O . GLY A 1 93 ? -8.951 -1.387 0.665 1.00 87.06 93 GLY A O 1
ATOM 748 N N . LEU A 1 94 ? -9.319 -1.753 -1.519 1.00 89.38 94 LEU A N 1
ATOM 749 C CA . LEU A 1 94 ? -10.777 -1.671 -1.421 1.00 89.38 94 LEU A CA 1
ATOM 750 C C . LEU A 1 94 ? -11.372 -2.796 -0.560 1.00 89.38 94 LEU A C 1
ATOM 752 O O . LEU A 1 94 ? -12.200 -2.520 0.310 1.00 89.38 94 LEU A O 1
ATOM 756 N N . ILE A 1 95 ? -10.929 -4.043 -0.754 1.00 88.00 95 ILE A N 1
ATOM 757 C CA . ILE A 1 95 ?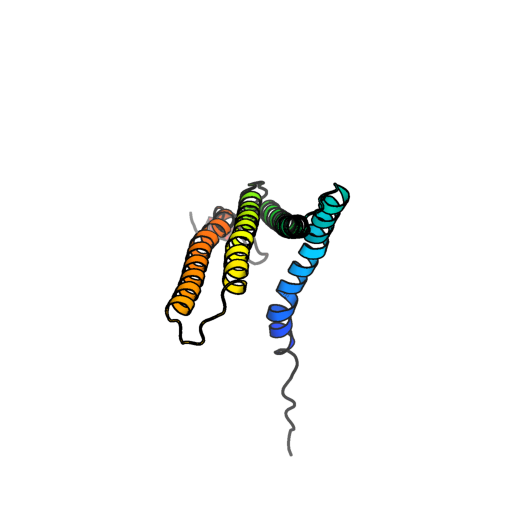 -11.361 -5.187 0.065 1.00 88.00 95 ILE A CA 1
ATOM 758 C C . ILE A 1 95 ? -11.033 -4.937 1.539 1.00 88.00 95 ILE A C 1
ATOM 760 O O . ILE 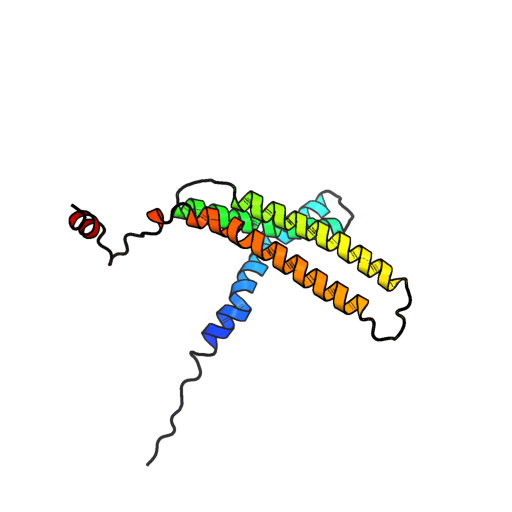A 1 95 ? -11.884 -5.171 2.392 1.00 88.00 95 ILE A O 1
ATOM 764 N N . MET A 1 96 ? -9.844 -4.411 1.845 1.00 85.00 96 MET A N 1
ATOM 765 C CA . MET A 1 96 ? -9.433 -4.094 3.216 1.00 85.00 96 MET A CA 1
ATOM 766 C C . MET A 1 96 ? -10.295 -2.997 3.849 1.00 85.00 96 MET A C 1
ATOM 768 O O . MET A 1 96 ? -10.657 -3.115 5.017 1.00 85.00 96 MET A O 1
ATOM 772 N N . ILE A 1 97 ? -10.682 -1.970 3.088 1.00 87.00 97 ILE A N 1
ATOM 773 C CA . ILE A 1 97 ? -11.593 -0.922 3.573 1.00 87.00 97 ILE A CA 1
ATOM 774 C C . ILE A 1 97 ? -12.977 -1.509 3.875 1.00 87.00 97 ILE A C 1
ATOM 776 O O . ILE A 1 97 ? -13.536 -1.260 4.943 1.00 87.00 97 ILE A O 1
ATOM 780 N N . VAL A 1 98 ? -13.530 -2.319 2.966 1.00 86.94 98 VAL A N 1
ATOM 781 C CA . VAL A 1 98 ? -14.822 -2.995 3.178 1.00 86.94 98 VAL A CA 1
ATOM 782 C C . VAL A 1 98 ? -14.747 -3.929 4.387 1.00 86.94 98 VAL A C 1
ATOM 784 O O . VAL A 1 98 ? -15.645 -3.925 5.229 1.00 86.94 98 VAL A O 1
ATOM 787 N N . TRP A 1 99 ? -13.656 -4.683 4.510 1.00 85.12 99 TRP A N 1
ATOM 788 C CA . TRP A 1 99 ? -13.382 -5.558 5.642 1.00 85.12 99 TRP A CA 1
ATOM 789 C C . TRP A 1 99 ? -13.370 -4.767 6.955 1.00 85.12 99 TRP A C 1
ATOM 791 O O . TRP A 1 99 ? -14.114 -5.093 7.880 1.00 85.12 99 TRP A O 1
ATOM 801 N N . GLU A 1 100 ? -12.599 -3.682 7.038 1.00 83.69 100 GLU A N 1
ATOM 802 C CA . GLU A 1 100 ? -12.537 -2.834 8.230 1.00 83.69 100 GLU A CA 1
ATOM 803 C C . GLU A 1 100 ? -13.916 -2.285 8.619 1.00 83.69 100 GLU A C 1
ATOM 805 O O . GLU A 1 100 ? -14.264 -2.301 9.801 1.00 83.69 100 GLU A O 1
ATOM 810 N N . LEU A 1 101 ? -14.738 -1.868 7.652 1.00 83.56 101 LEU A N 1
ATOM 811 C CA . LEU A 1 101 ? -16.094 -1.376 7.907 1.00 83.56 101 LEU A CA 1
ATOM 812 C C . LEU A 1 101 ? -17.013 -2.463 8.486 1.00 83.56 101 LEU A C 1
ATOM 814 O O . LEU A 1 101 ? -17.632 -2.237 9.528 1.00 83.56 101 LEU A O 1
ATOM 818 N N . VAL A 1 102 ? -17.056 -3.645 7.861 1.00 82.44 102 VAL A N 1
ATOM 819 C CA . VAL A 1 102 ? -17.903 -4.777 8.289 1.00 82.44 102 VAL A CA 1
ATOM 820 C C . VAL A 1 102 ? -17.507 -5.281 9.679 1.00 82.44 102 VAL A C 1
ATOM 822 O O . VAL A 1 102 ? -18.360 -5.580 10.519 1.00 82.44 102 VAL A O 1
ATOM 825 N N . PHE A 1 103 ? -16.207 -5.356 9.966 1.00 78.38 103 PHE A N 1
ATOM 826 C CA . PHE A 1 103 ? -15.738 -5.833 11.267 1.00 78.38 103 PHE A CA 1
ATOM 827 C C . PHE A 1 103 ? -15.792 -4.765 12.359 1.00 78.38 103 PHE A C 1
ATOM 829 O O . PHE A 1 103 ? -15.969 -5.108 13.531 1.00 78.38 103 PHE A O 1
ATOM 836 N N . THR A 1 104 ? -15.704 -3.483 12.002 1.00 76.81 104 THR A N 1
ATOM 837 C CA . THR A 1 104 ? -15.930 -2.386 12.950 1.00 76.81 104 THR A CA 1
ATOM 838 C C . THR A 1 104 ? -17.381 -2.367 13.423 1.00 76.81 104 THR A C 1
ATOM 840 O O . THR A 1 104 ? -17.606 -2.253 14.628 1.00 76.81 104 THR A O 1
ATOM 843 N N . SER A 1 105 ? -18.362 -2.564 12.532 1.00 70.88 105 SER A N 1
ATOM 844 C CA . SER A 1 105 ? -19.776 -2.625 12.933 1.00 70.88 105 SER A CA 1
ATOM 845 C C . SER A 1 105 ? -20.071 -3.805 13.862 1.00 70.88 105 SER A C 1
ATOM 847 O O . SER A 1 105 ? -20.746 -3.636 14.874 1.00 70.88 105 SER A O 1
ATOM 849 N N . GLU A 1 106 ? -19.482 -4.980 13.602 1.00 72.06 106 GLU A N 1
ATOM 850 C CA . GLU A 1 106 ? -19.624 -6.150 14.485 1.00 72.06 106 GLU A CA 1
ATOM 851 C C . GLU A 1 106 ? -19.068 -5.874 15.898 1.00 72.06 106 GLU A C 1
ATOM 853 O O . GLU A 1 106 ? -19.577 -6.388 16.898 1.00 72.06 106 GLU A O 1
ATOM 858 N N . ARG A 1 107 ? -18.012 -5.054 15.998 1.00 69.81 107 ARG A N 1
ATOM 859 C CA . ARG A 1 107 ? -17.377 -4.686 17.271 1.00 69.81 107 ARG A CA 1
ATOM 860 C C . ARG A 1 107 ? -18.208 -3.671 18.055 1.00 69.81 107 ARG A C 1
ATOM 862 O O . ARG A 1 107 ? -18.348 -3.826 19.267 1.00 69.81 107 ARG A O 1
ATOM 869 N N . GLU A 1 108 ? -18.772 -2.672 17.377 1.00 71.12 108 GLU A N 1
ATOM 870 C CA . GLU A 1 108 ? -19.683 -1.689 17.981 1.00 71.12 108 GLU A CA 1
ATOM 871 C C . GLU A 1 108 ? -20.966 -2.365 18.511 1.00 71.12 108 GLU A C 1
ATOM 873 O O . GLU A 1 108 ? -21.415 -2.052 19.615 1.00 71.12 108 GLU A O 1
ATOM 878 N N . ASP A 1 109 ? -21.505 -3.359 17.798 1.00 68.38 109 ASP A N 1
ATOM 879 C CA . ASP A 1 109 ? -22.677 -4.133 18.237 1.00 68.38 109 ASP A CA 1
ATOM 880 C C . ASP A 1 109 ? -22.400 -5.016 19.458 1.00 68.38 109 ASP A C 1
ATOM 882 O O . ASP A 1 109 ? -23.246 -5.143 20.349 1.00 68.38 109 ASP A O 1
ATOM 886 N N . LYS A 1 110 ? -21.201 -5.605 19.535 1.00 66.94 110 LYS A N 1
ATOM 887 C CA . LYS A 1 110 ? -20.758 -6.371 20.710 1.00 66.94 110 LYS A CA 1
ATOM 888 C C . LYS A 1 110 ? -20.547 -5.481 21.929 1.00 66.94 110 LYS A C 1
ATOM 890 O O . LYS A 1 110 ? -20.887 -5.896 23.024 1.00 66.94 110 LYS A O 1
ATOM 895 N N . MET A 1 111 ? -20.050 -4.258 21.748 1.00 63.00 111 MET A N 1
ATOM 896 C CA . MET A 1 111 ? -19.816 -3.315 22.848 1.00 63.00 111 MET A CA 1
ATOM 897 C C . MET A 1 111 ? -21.122 -2.791 23.476 1.00 63.00 111 MET A C 1
ATOM 899 O O . MET A 1 111 ? -21.140 -2.439 24.651 1.00 63.00 111 MET A O 1
ATOM 903 N N . LYS A 1 112 ? -22.228 -2.771 22.718 1.00 69.88 112 LYS A N 1
ATOM 904 C CA . LYS A 1 112 ? -23.564 -2.388 23.213 1.00 69.88 112 LYS A CA 1
ATOM 905 C C . LYS A 1 112 ? -24.284 -3.500 23.985 1.00 69.88 112 LYS A C 1
ATOM 907 O O . LYS A 1 112 ? -25.261 -3.213 24.674 1.00 69.88 112 LYS A O 1
ATOM 912 N N . LYS A 1 113 ? -23.845 -4.758 23.872 1.00 68.62 113 LYS A N 1
ATOM 913 C CA . LYS A 1 113 ? -24.425 -5.895 24.602 1.00 68.62 113 LYS A CA 1
ATOM 914 C C . LYS A 1 113 ? -23.485 -6.288 25.747 1.00 68.62 113 LYS A C 1
ATOM 916 O O . LYS A 1 113 ? -22.327 -6.579 25.469 1.00 68.62 113 LYS A O 1
ATOM 921 N N . PRO A 1 114 ? -23.943 -6.326 27.012 1.00 62.97 114 PRO A N 1
ATOM 922 C CA . PRO A 1 114 ? -23.093 -6.769 28.112 1.00 62.97 114 PRO A CA 1
ATOM 923 C C . PRO A 1 114 ? -22.620 -8.205 27.846 1.00 62.97 114 PRO A C 1
ATOM 925 O O . PRO A 1 114 ? -23.432 -9.096 27.574 1.00 62.97 114 PRO A O 1
ATOM 928 N N . GLU A 1 115 ? -21.300 -8.401 27.855 1.00 65.25 115 GLU A N 1
ATOM 929 C CA . GLU A 1 115 ? -20.652 -9.692 27.627 1.00 65.25 115 GLU A CA 1
ATOM 930 C C . GLU A 1 115 ? -21.079 -10.650 28.746 1.00 65.25 115 GLU A C 1
ATOM 932 O O . GLU A 1 115 ? -20.871 -10.374 29.926 1.00 65.25 115 GLU A O 1
ATOM 937 N N . LYS A 1 116 ? -21.749 -11.753 28.393 1.00 61.94 116 LYS A N 1
ATOM 938 C CA . LYS A 1 116 ? -22.064 -12.799 29.368 1.00 61.94 116 LYS A CA 1
ATOM 939 C C . LYS A 1 116 ? -20.757 -13.509 29.710 1.00 61.94 116 LYS A C 1
ATOM 941 O O . LYS A 1 116 ? -20.114 -14.065 28.825 1.00 61.94 116 LYS A O 1
ATOM 946 N N . GLU A 1 117 ? -20.370 -13.457 30.978 1.00 56.16 117 GLU A N 1
ATOM 947 C CA . GLU A 1 117 ? -19.143 -14.055 31.504 1.00 56.16 117 GLU A CA 1
ATOM 948 C C . GLU A 1 117 ? -19.250 -15.592 31.437 1.00 56.16 117 GLU A C 1
ATOM 950 O O . GLU A 1 117 ? -19.825 -16.246 32.305 1.00 56.16 117 GLU A O 1
ATOM 955 N N . GLY A 1 118 ? -18.790 -16.180 30.333 1.00 63.56 118 GLY A N 1
ATOM 956 C CA . GLY A 1 118 ? -18.829 -17.620 30.089 1.00 63.56 118 GLY A CA 1
ATOM 957 C C . GLY A 1 118 ? -17.972 -18.011 28.886 1.00 63.56 118 GLY A C 1
ATOM 958 O O . GLY A 1 118 ? -17.787 -17.227 27.956 1.00 63.56 118 GLY A O 1
ATOM 959 N N . TYR A 1 119 ? -17.415 -19.225 28.903 1.00 66.44 119 TYR A N 1
ATOM 960 C CA . TYR A 1 119 ? -16.641 -19.765 27.782 1.00 66.44 119 TYR A CA 1
ATOM 961 C C . TYR A 1 119 ? -17.543 -19.948 26.551 1.00 66.44 119 TYR A C 1
ATOM 963 O O . TYR A 1 119 ? -18.305 -20.910 26.454 1.00 66.44 119 TYR A O 1
ATOM 971 N N . ASP A 1 120 ? -17.456 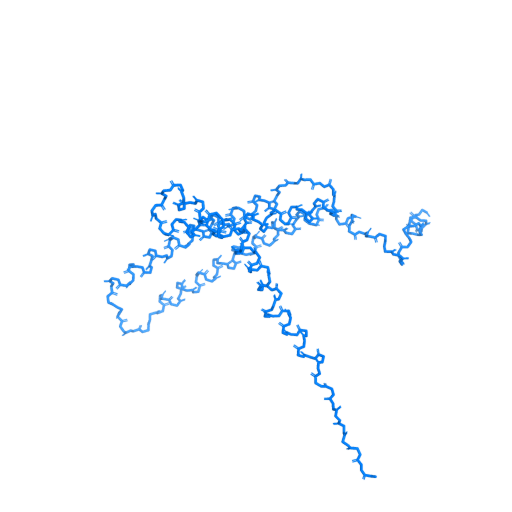-19.018 25.600 1.00 74.25 120 ASP A N 1
ATOM 972 C CA . ASP A 1 120 ? -18.270 -19.031 24.386 1.00 74.25 120 ASP A CA 1
ATOM 973 C C . ASP A 1 120 ? -17.511 -19.687 23.221 1.00 74.25 120 ASP A C 1
ATOM 975 O O . ASP A 1 120 ? -16.787 -19.036 22.460 1.00 74.25 120 ASP A O 1
ATOM 979 N N . PHE A 1 121 ? -17.722 -20.993 23.019 1.00 79.25 121 PHE A N 1
ATOM 980 C CA . PHE A 1 121 ? -17.189 -21.744 21.868 1.00 79.25 121 PHE A CA 1
ATOM 981 C C . PHE A 1 121 ? -17.495 -21.053 20.525 1.00 79.25 121 PHE A C 1
ATOM 983 O O . PHE A 1 121 ? -16.655 -21.015 19.626 1.00 79.25 121 PHE A O 1
ATOM 990 N N . ARG A 1 122 ? -18.670 -20.414 20.405 1.00 77.12 122 ARG A N 1
ATOM 991 C CA . ARG A 1 122 ? -19.075 -19.648 19.213 1.00 77.12 122 ARG A CA 1
ATOM 992 C C . ARG A 1 122 ? -18.136 -18.479 18.903 1.00 77.12 122 ARG A C 1
ATOM 994 O O . ARG A 1 122 ? -17.901 -18.191 17.731 1.00 77.12 122 ARG A O 1
ATOM 1001 N N . LYS A 1 123 ? -17.575 -17.819 19.923 1.00 78.56 123 LYS A N 1
ATOM 1002 C CA . LYS A 1 123 ? -16.625 -16.706 19.759 1.00 78.56 123 LYS A CA 1
ATOM 1003 C C . LYS A 1 123 ? -15.304 -17.215 19.184 1.00 78.56 123 LYS A C 1
ATOM 1005 O O . LYS A 1 123 ? -14.801 -16.641 18.220 1.00 78.56 123 LYS A O 1
ATOM 1010 N N . HIS A 1 124 ? -14.789 -18.322 19.716 1.00 79.62 124 HIS A N 1
ATOM 1011 C CA . HIS A 1 124 ? -13.573 -18.960 19.208 1.00 79.62 124 HIS A CA 1
ATOM 1012 C C . HIS A 1 124 ? -13.757 -19.520 17.793 1.00 79.62 124 HIS A C 1
ATOM 1014 O O . HIS A 1 124 ? -12.899 -19.295 16.942 1.00 79.62 124 HIS A O 1
ATOM 1020 N N . ALA A 1 125 ? -14.897 -20.153 17.506 1.00 82.81 125 ALA A N 1
ATOM 1021 C CA . ALA A 1 125 ? -15.231 -20.627 16.165 1.00 82.81 125 ALA A CA 1
ATOM 1022 C C . ALA A 1 125 ? -15.321 -19.474 15.149 1.00 82.81 125 ALA A C 1
ATOM 1024 O O . ALA A 1 125 ? -14.798 -19.590 14.045 1.00 82.81 125 ALA A O 1
ATOM 1025 N N . ALA A 1 126 ? -15.910 -18.333 15.525 1.00 80.75 126 ALA A N 1
ATOM 1026 C CA . ALA A 1 126 ? -15.963 -17.152 14.663 1.00 80.75 126 ALA A CA 1
ATOM 1027 C C . ALA A 1 126 ? -14.569 -16.564 14.389 1.00 80.75 126 ALA A C 1
ATOM 1029 O O . ALA A 1 126 ? -14.279 -16.173 13.262 1.00 80.75 126 ALA A O 1
ATOM 1030 N N . VAL A 1 127 ? -13.688 -16.516 15.395 1.00 83.31 127 VAL A N 1
ATOM 1031 C CA . VAL A 1 127 ? -12.292 -16.088 15.205 1.00 83.31 127 VAL A CA 1
ATOM 1032 C C . VAL A 1 127 ? -11.557 -17.057 14.279 1.00 83.31 127 VAL A C 1
ATOM 1034 O O . VAL A 1 127 ? -10.914 -16.615 13.332 1.00 83.31 127 VAL A O 1
ATOM 1037 N N . PHE A 1 128 ? -11.696 -18.365 14.498 1.00 85.06 128 PHE A N 1
ATOM 1038 C CA . PHE A 1 128 ? -11.102 -19.388 13.639 1.00 85.06 128 PHE A CA 1
ATOM 1039 C C . PHE A 1 128 ? -11.598 -19.286 12.191 1.00 85.06 128 PHE A C 1
ATOM 1041 O O . PHE A 1 128 ? -10.797 -19.329 11.263 1.00 85.06 128 PHE A O 1
ATOM 1048 N N . LEU A 1 129 ? -12.898 -19.061 11.986 1.00 86.00 129 LEU A N 1
ATOM 1049 C CA . LEU A 1 129 ? -13.470 -18.868 10.656 1.00 86.00 129 LEU A CA 1
ATOM 1050 C C . LEU A 1 129 ? -12.913 -17.616 9.962 1.00 86.00 129 LEU A C 1
ATOM 1052 O O . LEU A 1 129 ? -12.651 -17.659 8.765 1.00 86.00 129 LEU A O 1
ATOM 1056 N N . LYS A 1 130 ? -12.672 -16.522 10.699 1.00 82.81 130 LYS A N 1
ATOM 1057 C CA . LYS A 1 130 ? -12.005 -15.323 10.154 1.00 82.81 130 LYS A CA 1
ATOM 1058 C C . LYS A 1 130 ? -10.576 -15.627 9.711 1.00 82.81 130 LYS A C 1
ATOM 1060 O O . LYS A 1 130 ? -10.173 -15.190 8.639 1.00 82.81 130 LYS A O 1
ATOM 1065 N N . TRP A 1 131 ? -9.833 -16.400 10.502 1.00 86.38 131 TRP A N 1
ATOM 1066 C CA . TRP A 1 131 ? -8.494 -16.862 10.131 1.00 86.38 131 TRP A CA 1
ATOM 1067 C C . TRP A 1 131 ? -8.515 -17.760 8.893 1.00 86.38 131 TRP A C 1
ATOM 1069 O O . TRP A 1 131 ? -7.710 -17.557 7.988 1.00 86.38 131 TRP A O 1
ATOM 1079 N N . LEU A 1 132 ? -9.459 -18.700 8.818 1.00 86.12 132 LEU A N 1
ATOM 1080 C CA . LEU A 1 132 ? -9.646 -19.575 7.661 1.00 86.12 132 LEU A CA 1
ATOM 1081 C C . LEU A 1 132 ? -9.993 -18.770 6.399 1.00 86.12 132 LEU A C 1
ATOM 1083 O O . LEU A 1 132 ? -9.423 -19.008 5.339 1.00 86.12 132 LEU A O 1
ATOM 1087 N N . LEU A 1 133 ? -10.896 -17.794 6.520 1.00 83.94 133 LEU A N 1
ATOM 1088 C CA . LEU A 1 133 ? -11.284 -16.911 5.423 1.00 83.94 133 LEU A CA 1
ATOM 1089 C C . LEU A 1 133 ? -10.095 -16.075 4.940 1.00 83.94 133 LEU A C 1
ATOM 1091 O O . LEU A 1 133 ? -9.843 -16.003 3.743 1.00 83.94 133 LEU A O 1
ATOM 1095 N N . MET A 1 134 ? -9.327 -15.499 5.865 1.00 81.31 134 MET A N 1
ATOM 1096 C CA . MET A 1 134 ? -8.116 -14.751 5.535 1.00 81.31 134 MET A CA 1
ATOM 1097 C C . MET A 1 134 ? -7.069 -15.639 4.845 1.00 81.31 134 MET A C 1
ATOM 1099 O O . MET A 1 134 ? -6.459 -15.217 3.866 1.00 81.31 134 MET A O 1
ATOM 1103 N N . LEU A 1 135 ? -6.892 -16.882 5.302 1.00 83.50 135 LEU A N 1
ATOM 1104 C CA . LEU A 1 135 ? -6.004 -17.855 4.664 1.00 83.50 135 LEU A CA 1
ATOM 1105 C C . LEU A 1 135 ? -6.461 -18.193 3.238 1.00 83.50 135 LEU A C 1
ATOM 1107 O O . LEU A 1 135 ? -5.644 -18.189 2.321 1.00 83.50 135 LEU A O 1
ATOM 1111 N N . ALA A 1 136 ? -7.756 -18.454 3.040 1.00 83.12 136 ALA A N 1
ATOM 1112 C CA . ALA A 1 136 ? -8.322 -18.748 1.724 1.00 83.12 136 ALA A CA 1
ATOM 1113 C C . ALA A 1 136 ? -8.127 -17.578 0.750 1.00 83.12 136 ALA A C 1
ATOM 1115 O O . ALA A 1 136 ? -7.743 -17.782 -0.400 1.00 83.12 136 ALA A O 1
ATOM 1116 N N . ILE A 1 137 ? -8.324 -16.351 1.238 1.00 82.25 137 ILE A N 1
ATOM 1117 C CA . ILE A 1 137 ? -8.060 -15.122 0.494 1.00 82.25 137 ILE A CA 1
ATOM 1118 C C . ILE A 1 137 ? -6.573 -15.061 0.099 1.00 82.25 137 ILE A C 1
ATOM 1120 O O . ILE A 1 137 ? -6.271 -14.954 -1.085 1.00 82.25 137 ILE A O 1
ATOM 1124 N N . TYR A 1 138 ? -5.633 -15.248 1.033 1.00 80.25 138 TYR A N 1
ATOM 1125 C CA . TYR A 1 138 ? -4.198 -15.222 0.713 1.00 80.25 138 TYR A CA 1
ATOM 1126 C C . TYR A 1 138 ? -3.757 -16.293 -0.292 1.00 80.25 138 TYR A C 1
ATOM 1128 O O . TYR A 1 138 ? -2.920 -16.010 -1.149 1.00 80.25 138 TYR A O 1
ATOM 1136 N N . MET A 1 139 ? -4.334 -17.494 -0.231 1.00 83.56 139 MET A N 1
ATOM 1137 C CA . MET A 1 139 ? -4.029 -18.576 -1.174 1.00 83.56 139 MET A CA 1
ATOM 1138 C C . MET A 1 139 ? -4.428 -18.242 -2.617 1.00 83.56 139 MET A C 1
ATOM 1140 O O . MET A 1 139 ? -3.766 -18.695 -3.544 1.00 83.56 139 MET A O 1
ATOM 1144 N N . LEU A 1 140 ? -5.481 -17.445 -2.817 1.00 79.56 140 LEU A N 1
ATOM 1145 C CA . LEU A 1 140 ? -5.905 -16.982 -4.145 1.00 79.56 140 LEU A CA 1
ATOM 1146 C C . LEU A 1 140 ? -5.104 -15.765 -4.622 1.00 79.56 140 LEU A C 1
ATOM 1148 O O . LEU A 1 140 ? -4.857 -15.597 -5.814 1.00 79.56 140 LEU A O 1
ATOM 1152 N N . ILE A 1 141 ? -4.688 -14.926 -3.680 1.00 81.88 141 ILE A N 1
ATOM 1153 C CA . ILE A 1 141 ? -3.966 -13.681 -3.937 1.00 81.88 141 ILE A CA 1
ATOM 1154 C C . ILE A 1 141 ? -2.526 -13.936 -4.368 1.00 81.88 141 ILE A C 1
ATOM 1156 O O . ILE A 1 141 ? -2.036 -13.261 -5.271 1.00 81.88 141 ILE A O 1
ATOM 1160 N N . LEU A 1 142 ? -1.841 -14.891 -3.728 1.00 81.06 142 LEU A N 1
ATOM 1161 C CA . LEU A 1 142 ? -0.426 -15.147 -4.001 1.00 81.06 142 LEU A CA 1
ATOM 1162 C C . LEU A 1 142 ? -0.177 -15.464 -5.484 1.00 81.06 142 LEU A C 1
ATOM 1164 O O . LEU A 1 142 ? 0.659 -14.790 -6.081 1.00 81.06 142 LEU A O 1
ATOM 1168 N N . PRO A 1 143 ? -0.920 -16.402 -6.110 1.00 82.69 143 PRO A N 1
ATOM 1169 C CA . PRO A 1 143 ? -0.770 -16.690 -7.532 1.00 82.69 143 PRO A CA 1
ATOM 1170 C C . PRO A 1 143 ? -1.062 -15.477 -8.414 1.00 82.69 143 PRO A C 1
ATOM 1172 O O . PRO A 1 143 ? -0.314 -15.226 -9.351 1.00 82.69 143 PRO A O 1
ATOM 1175 N N . ALA A 1 144 ? -2.098 -14.694 -8.094 1.00 80.38 144 ALA A N 1
ATOM 1176 C CA . ALA A 1 144 ? -2.454 -13.490 -8.846 1.00 80.38 144 ALA A CA 1
ATOM 1177 C C . ALA A 1 144 ? -1.373 -12.396 -8.768 1.00 80.38 144 ALA A C 1
ATOM 1179 O O . ALA A 1 144 ? -1.212 -11.615 -9.700 1.00 80.38 144 ALA A O 1
ATOM 1180 N N . PHE A 1 145 ? -0.612 -12.353 -7.674 1.00 82.81 145 PHE A N 1
ATOM 1181 C CA . PHE A 1 145 ? 0.549 -11.479 -7.544 1.00 82.81 145 PHE A CA 1
ATOM 1182 C C . PHE A 1 145 ? 1.774 -12.024 -8.286 1.00 82.81 145 PHE A C 1
ATOM 1184 O O . PHE A 1 145 ? 2.517 -11.262 -8.893 1.00 82.81 145 PHE A O 1
ATOM 1191 N N . THR A 1 146 ? 2.022 -13.333 -8.237 1.00 81.81 146 THR A N 1
ATOM 1192 C CA . THR A 1 146 ? 3.242 -13.921 -8.810 1.00 81.81 146 THR A CA 1
ATOM 1193 C C . THR A 1 146 ? 3.145 -14.216 -10.303 1.00 81.81 146 THR A C 1
ATOM 1195 O O . THR A 1 146 ? 4.173 -14.248 -10.970 1.00 81.81 146 THR A O 1
ATOM 1198 N N . GLU A 1 147 ? 1.950 -14.446 -10.849 1.00 83.44 147 GLU A N 1
ATOM 1199 C CA . GLU A 1 147 ? 1.769 -14.829 -12.256 1.00 83.44 147 GLU A CA 1
ATOM 1200 C C . GLU A 1 147 ? 2.351 -13.797 -13.242 1.00 83.44 147 GLU A C 1
ATOM 1202 O O . GLU A 1 147 ? 3.142 -14.219 -14.093 1.00 83.44 147 GLU A O 1
ATOM 1207 N N . PRO A 1 148 ? 2.126 -12.475 -13.081 1.00 77.50 148 PRO A N 1
ATOM 1208 C CA . PRO A 1 148 ? 2.735 -11.467 -13.955 1.00 77.50 148 PRO A CA 1
ATOM 1209 C C . PRO A 1 148 ? 4.270 -11.498 -13.940 1.00 77.50 148 PRO A C 1
ATOM 1211 O O . PRO A 1 148 ? 4.918 -11.314 -14.970 1.00 77.50 148 PRO A O 1
ATOM 1214 N N . LEU A 1 149 ? 4.863 -11.799 -12.779 1.00 75.62 149 LEU A N 1
ATOM 1215 C CA . LEU A 1 149 ? 6.314 -11.920 -12.598 1.00 75.62 149 LEU A CA 1
ATOM 1216 C C . LEU A 1 149 ? 6.879 -13.197 -13.240 1.00 75.62 149 LEU A C 1
ATOM 1218 O O . LEU A 1 149 ? 8.034 -13.215 -13.670 1.00 75.62 149 LEU A O 1
ATOM 1222 N N . MET A 1 150 ? 6.082 -14.267 -13.300 1.00 75.50 150 MET A N 1
ATOM 1223 C CA . MET A 1 150 ? 6.491 -15.577 -13.819 1.00 75.50 150 MET A CA 1
ATOM 1224 C C . MET A 1 150 ? 6.244 -15.749 -15.320 1.00 75.50 150 MET A C 1
ATOM 1226 O O . MET A 1 150 ? 6.878 -16.606 -15.938 1.00 75.50 150 MET A O 1
ATOM 1230 N N . ARG A 1 151 ? 5.371 -14.933 -15.928 1.00 73.50 151 ARG A N 1
ATOM 1231 C CA . ARG A 1 151 ? 4.982 -15.039 -17.346 1.00 73.50 151 ARG A CA 1
ATOM 1232 C C . ARG A 1 151 ? 6.170 -14.956 -18.314 1.00 73.50 151 ARG A C 1
ATOM 1234 O O . ARG A 1 151 ? 6.075 -15.447 -19.436 1.00 73.50 151 ARG A O 1
ATOM 1241 N N . ARG A 1 152 ? 7.285 -14.348 -17.891 1.00 68.56 152 ARG A N 1
ATOM 1242 C CA . ARG A 1 152 ? 8.502 -14.185 -18.699 1.00 68.56 152 ARG A CA 1
ATOM 1243 C C . ARG A 1 152 ? 9.766 -14.678 -18.004 1.00 68.56 152 ARG A C 1
ATOM 1245 O O . ARG A 1 152 ? 10.763 -13.964 -17.926 1.00 68.56 152 ARG A O 1
ATOM 1252 N N . ILE A 1 153 ? 9.729 -15.909 -17.489 1.00 66.50 153 ILE A N 1
ATOM 1253 C CA . ILE A 1 153 ? 10.897 -16.570 -16.878 1.00 66.50 153 ILE A CA 1
ATOM 1254 C C . ILE A 1 153 ? 12.099 -16.686 -17.839 1.00 66.50 153 ILE A C 1
ATOM 1256 O O . ILE A 1 153 ? 13.238 -16.778 -17.396 1.00 66.50 153 ILE A O 1
ATOM 1260 N N . ASP A 1 154 ? 11.853 -16.618 -19.148 1.00 65.25 154 ASP A N 1
ATOM 1261 C CA . ASP A 1 154 ? 12.857 -16.536 -20.212 1.00 65.25 154 ASP A CA 1
ATOM 1262 C C . ASP A 1 154 ? 13.729 -15.275 -20.110 1.00 65.25 154 ASP A C 1
ATOM 1264 O O . ASP A 1 154 ? 14.934 -15.340 -20.344 1.00 65.25 154 ASP A O 1
ATOM 1268 N N . LEU A 1 155 ? 13.145 -14.144 -19.699 1.00 64.00 155 LEU A N 1
ATOM 1269 C CA . LEU A 1 155 ? 13.846 -12.869 -19.510 1.00 64.00 155 LEU A CA 1
ATOM 1270 C C . LEU A 1 155 ? 14.555 -12.770 -18.147 1.00 64.00 155 LEU A C 1
ATOM 1272 O O . LEU A 1 155 ? 15.415 -11.910 -17.969 1.00 64.00 155 LEU A O 1
ATOM 1276 N N . TRP A 1 156 ? 14.241 -13.663 -17.198 1.00 60.38 156 TRP A N 1
ATOM 1277 C CA . TRP A 1 156 ? 14.960 -13.769 -15.918 1.00 60.38 156 TRP A CA 1
ATOM 1278 C C . TRP A 1 156 ? 16.353 -14.389 -16.063 1.00 60.38 156 TRP A C 1
ATOM 1280 O O . TRP A 1 156 ? 17.144 -14.330 -15.117 1.00 60.38 156 TRP A O 1
ATOM 1290 N N . ILE A 1 157 ? 16.679 -14.967 -17.226 1.00 58.97 157 ILE A N 1
ATOM 1291 C CA . ILE A 1 157 ? 18.045 -15.376 -17.557 1.00 58.97 157 ILE A CA 1
ATOM 1292 C C . ILE A 1 157 ? 18.838 -14.104 -17.850 1.00 58.97 157 ILE A C 1
ATOM 1294 O O . ILE A 1 157 ? 19.086 -13.726 -18.992 1.00 58.97 157 ILE A O 1
ATOM 1298 N N . ILE A 1 158 ? 19.218 -13.413 -16.780 1.00 56.59 158 ILE A N 1
ATOM 1299 C CA . ILE A 1 158 ? 20.195 -12.338 -16.845 1.00 56.59 158 ILE A CA 1
ATOM 1300 C C . ILE A 1 158 ? 21.462 -12.974 -17.431 1.00 56.59 158 ILE A C 1
ATOM 1302 O O . ILE A 1 158 ? 21.932 -13.973 -16.874 1.00 56.59 158 ILE A O 1
ATOM 1306 N N . PRO A 1 159 ? 22.053 -12.428 -18.510 1.00 53.62 159 PRO A N 1
ATOM 1307 C CA . PRO A 1 159 ? 23.438 -12.706 -18.841 1.00 53.62 159 PRO A CA 1
ATOM 1308 C C . PRO A 1 159 ? 24.260 -12.188 -17.661 1.00 53.62 159 PRO A C 1
ATOM 1310 O O . PRO A 1 159 ? 24.636 -11.021 -17.591 1.00 53.62 159 PRO A O 1
ATOM 1313 N N . SER A 1 160 ? 24.454 -13.018 -16.641 1.00 58.22 160 SER A N 1
ATOM 1314 C CA . SER A 1 160 ? 25.435 -12.718 -15.619 1.00 58.22 160 SER A CA 1
ATOM 1315 C C . SER A 1 160 ? 26.792 -12.668 -16.314 1.00 58.22 160 SER A C 1
ATOM 1317 O O . SER A 1 160 ? 27.020 -13.382 -17.292 1.00 58.22 160 SER A O 1
ATOM 1319 N N . LEU A 1 161 ? 27.722 -11.873 -15.788 1.00 55.44 161 LEU A N 1
ATOM 1320 C CA . LEU A 1 161 ? 29.118 -11.867 -16.242 1.00 55.44 161 LEU A CA 1
ATOM 1321 C C . LEU A 1 161 ? 29.723 -13.294 -16.305 1.00 55.44 161 LEU A C 1
ATOM 1323 O O . LEU A 1 161 ? 30.697 -13.523 -17.012 1.00 55.44 161 LEU A O 1
ATOM 1327 N N . PHE A 1 162 ? 29.134 -14.246 -15.571 1.00 57.69 162 PHE A N 1
ATOM 1328 C CA . PHE A 1 162 ? 29.549 -15.643 -15.454 1.00 57.69 162 PHE A CA 1
ATOM 1329 C C . PHE A 1 162 ? 28.728 -16.629 -16.299 1.00 57.69 162 PHE A C 1
ATOM 1331 O O . PHE A 1 162 ? 29.075 -17.805 -16.370 1.00 57.69 162 PHE A O 1
ATOM 1338 N N . THR A 1 163 ? 27.651 -16.180 -16.940 1.00 58.66 163 THR A N 1
ATOM 1339 C CA . THR A 1 163 ? 26.839 -16.990 -17.854 1.00 58.66 163 THR A CA 1
ATOM 1340 C C . THR A 1 163 ? 26.973 -16.401 -19.243 1.00 58.66 163 THR A C 1
ATOM 1342 O O . THR A 1 163 ? 26.199 -15.533 -19.646 1.00 58.66 163 THR A O 1
ATOM 1345 N N . ASP A 1 164 ? 27.983 -16.879 -19.966 1.00 57.16 164 ASP A N 1
ATOM 1346 C CA . ASP A 1 164 ? 28.125 -16.619 -21.390 1.00 57.16 164 ASP A CA 1
ATOM 1347 C C . ASP A 1 164 ? 27.004 -17.349 -22.144 1.00 57.16 164 ASP A C 1
ATOM 1349 O O . ASP A 1 164 ? 27.039 -18.561 -22.380 1.00 57.16 164 ASP A O 1
ATOM 1353 N N . VAL A 1 165 ? 25.967 -16.588 -22.490 1.00 59.09 165 VAL A N 1
ATOM 1354 C CA . VAL A 1 165 ? 24.780 -17.055 -23.218 1.00 59.09 165 VAL A CA 1
ATOM 1355 C C . VAL A 1 165 ? 25.161 -17.621 -24.598 1.00 59.09 165 VAL A C 1
ATOM 1357 O O . VAL A 1 165 ? 24.431 -18.450 -25.144 1.00 59.09 165 VAL A O 1
ATOM 1360 N N . GLY A 1 166 ? 26.338 -17.270 -25.137 1.00 58.59 166 GLY A N 1
ATOM 1361 C CA . GLY A 1 166 ? 26.837 -17.784 -26.413 1.00 58.59 166 GLY A CA 1
ATOM 1362 C C . GLY A 1 166 ? 27.152 -19.283 -26.417 1.00 58.59 166 GLY A C 1
ATOM 1363 O O . GLY A 1 166 ? 27.107 -19.912 -27.475 1.00 58.59 166 GLY A O 1
ATOM 1364 N N . ASN A 1 167 ? 27.427 -19.882 -25.253 1.00 53.53 167 ASN A N 1
ATOM 1365 C CA . ASN A 1 167 ? 27.814 -21.293 -25.161 1.00 53.53 167 ASN A CA 1
ATOM 1366 C C . ASN A 1 167 ? 26.628 -22.246 -24.931 1.00 53.53 167 ASN A C 1
ATOM 1368 O O . ASN A 1 167 ? 26.730 -23.441 -25.203 1.00 53.53 167 ASN A O 1
ATOM 1372 N N . ILE A 1 168 ? 25.485 -21.738 -24.465 1.00 56.97 168 ILE A N 1
ATOM 1373 C CA . ILE A 1 168 ? 24.293 -22.562 -24.206 1.00 56.97 168 ILE A CA 1
ATOM 1374 C C . ILE A 1 168 ? 23.614 -22.948 -25.528 1.00 56.97 168 ILE A C 1
ATOM 1376 O O . ILE A 1 168 ? 23.285 -24.113 -25.733 1.00 56.97 168 ILE A O 1
ATOM 1380 N N . TYR A 1 169 ? 23.493 -22.010 -26.472 1.00 53.22 169 TYR A N 1
ATOM 1381 C CA . TYR A 1 169 ? 22.872 -22.277 -27.777 1.00 53.22 169 TYR A CA 1
ATOM 1382 C C . TYR A 1 169 ? 23.735 -23.134 -28.713 1.00 53.22 169 TYR A C 1
ATOM 1384 O O . TYR A 1 169 ? 23.197 -23.814 -29.580 1.00 53.22 169 TYR A O 1
ATOM 1392 N N . LYS A 1 170 ? 25.061 -23.154 -28.528 1.00 52.62 170 LYS A N 1
ATOM 1393 C CA . LYS A 1 170 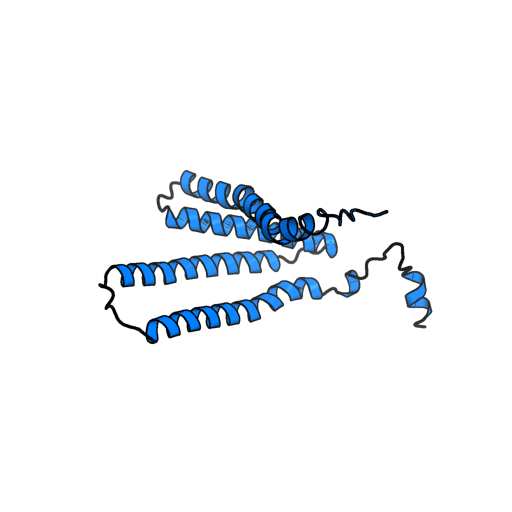? 25.970 -24.007 -29.315 1.00 52.62 170 LYS A CA 1
ATOM 1394 C C . LYS A 1 170 ? 25.914 -25.491 -28.948 1.00 52.62 170 LYS A C 1
ATOM 1396 O O . LYS A 1 170 ? 26.303 -26.306 -29.768 1.00 52.62 170 LYS A O 1
ATOM 1401 N N . ASN A 1 171 ? 25.453 -25.835 -27.745 1.00 50.56 171 ASN A N 1
ATOM 1402 C CA . ASN A 1 171 ? 25.364 -27.225 -27.278 1.00 50.56 171 ASN A CA 1
ATOM 1403 C C . ASN A 1 171 ? 23.962 -27.838 -27.467 1.00 50.56 171 ASN A C 1
ATOM 1405 O O . ASN A 1 171 ? 23.707 -28.944 -26.996 1.00 50.56 171 ASN A O 1
ATOM 1409 N N . LEU A 1 172 ? 23.051 -27.109 -28.119 1.00 51.56 172 LEU A N 1
ATOM 1410 C CA . LEU A 1 172 ? 21.669 -27.518 -28.399 1.00 51.56 172 LEU A CA 1
ATOM 1411 C C . LEU A 1 172 ? 21.395 -27.733 -29.901 1.00 51.56 172 LEU A C 1
ATOM 1413 O O . LEU A 1 172 ? 20.247 -27.987 -30.266 1.00 51.56 172 LEU A O 1
ATOM 1417 N N . VAL A 1 173 ? 22.427 -27.641 -30.750 1.00 43.56 173 VAL A N 1
ATOM 1418 C CA . VAL A 1 173 ? 22.389 -27.943 -32.194 1.00 43.56 173 VAL A CA 1
ATOM 1419 C C . VAL A 1 173 ? 23.255 -29.159 -32.484 1.00 43.56 173 VAL A C 1
ATOM 1421 O O . VAL A 1 173 ? 24.389 -29.193 -31.958 1.00 43.56 173 VAL A O 1
#

InterPro domains:
  IPR032805 Wax synthase domain [PF13813] (15-89)
  IPR044851 Wax synthase [PTHR31595] (17-150)